Protein 8POR (pdb70)

Foldseek 3Di:
DKKWFWWAKPPDPDTATAMDVWLLLLLFQAKEAALPQCCLVVPADPVSVCCSVPDDDADPPDGKEWDFRPIWTQRPPDRDIHTYTHIHPQDNVPDRSMHTARLQPDVSSVVHCVVVVTDHDDFFDPDCTAGDSRVVRGGPRPVRSVVVRQVVSVVVPRMDDDD

Nearest PDB structures (foldseek):
  8por-assembly1_A  TM=1.006E+00  e=7.550E-35  Wolbachia endosymbiont strain TRS of Brugia malayi
  8pos-assembly1_A  TM=9.422E-01  e=5.934E-27  Wolbachia endosymbiont strain TRS of Brugia malayi
  4as1-assembly1_A  TM=8.865E-01  e=3.486E-16  Escherichia coli K-12
  3zjv-assembly1_A  TM=8.861E-01  e=7.322E-16  Escherichia coli
  8pot-assembly1_A  TM=8.834E-01  e=5.717E-16  Escherichia coli K-12

Sequence (163 aa):
EGVVTIEFKIVVGLNKKLKVFTTPHTLFGASSFCAVAIEHPIVQDLMSKEIQDLISSIKIQGKNNNEKVGIYTGLNVVKHPFLDKELPLYVANFVLMEEYREGAIFGCPAHDQRDFEFAQEYDLPIIPVISSANSIMFNSEFLNGLTVSEARKVIVEKLEEKGIGKKTI

Radius of gyration: 15.69 Å; Cα contacts (8 Å, |Δi|>4): 349; chains: 1; bounding box: 45×36×35 Å

Organism: Wolbachia sp. subsp. Brugia malayi (strain TRS) (NCBI:txid292805)

Secondary structure (DSSP, 8-state):
--EEEEEEBTTSS-EEEEEE--TTGGG--EEEE-TT-THHHHHS-HHHHHHHHHS----SS-S--EEEEEEEEE-SSSS-EEEEEEETTS-TTSTTSEEEE-TTT-HHHHHHHHHHT------B-----BB-S-GGGTT-BHHHHHHHHHHHHHHHTSEEE--

Structure (mmCIF, N/CA/C/O backbone):
data_8POR
#
_entry.id   8POR
#
_cell.length_a   126.630
_cell.length_b   126.630
_cell.length_c   61.590
_cell.angle_alpha   90.00
_cell.angle_beta   90.00
_cell.angle_gamma   120.00
#
_symmetry.space_group_name_H-M   'P 61 2 2'
#
loop_
_entity.id
_entity.type
_entity.pdbx_description
1 polymer 'Leucine--tRNA ligase'
2 non-polymer 'SULFATE ION'
3 non-polymer "[(1~{R},5~{S},6~{R},8~{R},9'~{S})-9'-(aminomethyl)-8-(6-aminopurin-9-yl)-2'-bromanyl-5'-[3-oxidanylidene-3-(1,3-thiazol-2-ylamino)propoxy]spiro[2,4,7-trioxa-3-boranuidabicyclo[3.3.0]octane-3,7'-8-oxa-7-boranuidabicyclo[4.3.0]nona-1(6),2,4-triene]-6-yl]methyl dihydrogen phosphate"
4 non-polymer 1,2-ETHANEDIOL
5 non-polymer 2-{2-[2-(2-{2-[2-(2-ETHOXY-ETHOXY)-ETHOXY]-ETHOXY}-ETHOXY)-ETHOXY]-ETHOXY}-ETHANOL
6 water water
#
loop_
_atom_site.group_PDB
_atom_site.id
_atom_site.type_symbol
_atom_site.label_atom_id
_atom_site.label_alt_id
_atom_site.label_comp_id
_atom_site.label_asym_id
_atom_site.label_entity_id
_atom_site.label_seq_id
_atom_site.pdbx_PDB_ins_code
_atom_site.Cartn_x
_atom_site.Cartn_y
_atom_site.Cartn_z
_atom_site.occupancy
_atom_site.B_iso_or_equiv
_atom_site.auth_seq_id
_atom_site.auth_comp_id
_atom_site.auth_asym_id
_atom_site.auth_atom_id
_atom_site.pdbx_PDB_model_num
ATOM 1 N N . GLU A 1 7 ? 44.992 -37.249 19.279 1.00 59.32 222 GLU A N 1
ATOM 2 C CA . GLU A 1 7 ? 45.171 -36.459 18.007 1.00 54.85 222 GLU A CA 1
ATOM 3 C C . GLU A 1 7 ? 43.918 -36.498 17.116 1.00 47.25 222 GLU A C 1
ATOM 4 O O . GLU A 1 7 ? 43.804 -35.624 16.222 1.00 53.73 222 GLU A O 1
ATOM 10 N N . GLY A 1 8 ? 43.036 -37.483 17.301 1.00 39.05 223 GLY A N 1
ATOM 11 C CA . GLY A 1 8 ? 41.872 -37.699 16.423 1.00 37.82 223 GLY A CA 1
ATOM 12 C C . GLY A 1 8 ? 40.778 -36.686 16.677 1.00 36.06 223 GLY A C 1
ATOM 13 O O . GLY A 1 8 ? 40.668 -36.203 17.805 1.00 34.89 223 GLY A O 1
ATOM 14 N N . VAL A 1 9 ? 39.982 -36.367 15.663 1.00 31.77 224 VAL A N 1
ATOM 15 C CA A VAL A 1 9 ? 38.834 -35.437 15.848 0.50 32.11 224 VAL A CA 1
ATOM 16 C CA B VAL A 1 9 ? 38.871 -35.372 15.756 0.50 33.70 224 VAL A CA 1
ATOM 17 C C . VAL A 1 9 ? 37.673 -35.896 14.961 1.00 32.10 224 VAL A C 1
ATOM 18 O O . VAL A 1 9 ? 37.901 -36.336 13.811 1.00 30.21 224 VAL A O 1
ATOM 25 N N . THR A 1 10 ? 36.473 -35.833 15.532 1.00 34.36 225 THR A N 1
ATOM 26 C CA . THR A 1 10 ? 35.204 -36.054 14.802 1.00 36.03 225 THR A CA 1
ATOM 27 C C . THR A 1 10 ? 34.729 -34.683 14.323 1.00 35.41 225 THR A C 1
ATOM 28 O O . THR A 1 10 ? 34.605 -33.785 15.169 1.00 36.29 225 THR A O 1
ATOM 32 N N . ILE A 1 11 ? 34.510 -34.526 13.017 1.00 35.53 226 ILE A N 1
ATOM 33 C CA . ILE A 1 11 ? 34.074 -33.239 12.405 1.00 34.85 226 ILE A CA 1
ATOM 34 C C . ILE A 1 11 ? 32.668 -33.424 11.838 1.00 36.69 226 ILE A C 1
ATOM 35 O O . ILE A 1 11 ? 32.446 -34.410 11.101 1.00 38.38 226 ILE A O 1
ATOM 40 N N . GLU A 1 12 ? 31.772 -32.488 12.149 1.00 36.20 227 GLU A N 1
ATOM 41 C CA . GLU A 1 12 ? 30.410 -32.424 11.560 1.00 41.89 227 GLU A CA 1
ATOM 42 C C . GLU A 1 12 ? 30.448 -31.535 10.317 1.00 44.15 227 GLU A C 1
ATOM 43 O O . GLU A 1 12 ? 30.671 -30.321 10.456 1.00 44.70 227 GLU A O 1
ATOM 49 N N . PHE A 1 13 ? 30.253 -32.140 9.149 1.00 41.92 228 PHE A N 1
ATOM 50 C CA . PHE A 1 13 ? 30.067 -31.437 7.860 1.00 38.20 228 PHE A CA 1
ATOM 51 C C . PHE A 1 13 ? 28.570 -31.243 7.639 1.00 42.01 228 PHE A C 1
ATOM 52 O O . PHE A 1 13 ? 27.808 -32.231 7.756 1.00 42.24 228 PHE A O 1
ATOM 60 N N . LYS A 1 14 ? 28.164 -30.015 7.325 1.00 40.09 229 LYS A N 1
ATOM 61 C CA . LYS A 1 14 ? 26.760 -29.704 6.965 1.00 41.68 229 LYS A CA 1
ATOM 62 C C . LYS A 1 14 ? 26.504 -30.198 5.537 1.00 40.46 229 LYS A C 1
ATOM 63 O O . LYS A 1 14 ? 27.326 -29.907 4.640 1.00 39.81 229 LYS A O 1
ATOM 69 N N . ILE A 1 15 ? 25.409 -30.927 5.335 1.00 37.79 230 ILE A N 1
ATOM 70 C CA . ILE A 1 15 ? 24.990 -31.397 3.988 1.00 37.94 230 ILE A CA 1
ATOM 71 C C . ILE A 1 15 ? 24.259 -30.238 3.310 1.00 39.30 230 ILE A C 1
ATOM 72 O O . ILE A 1 15 ? 23.320 -29.697 3.915 1.00 38.62 230 ILE A O 1
ATOM 77 N N . VAL A 1 16 ? 24.687 -29.861 2.107 1.00 37.71 231 VAL A N 1
ATOM 78 C CA A VAL A 1 16 ? 24.157 -28.629 1.457 0.50 40.31 231 VAL A CA 1
ATOM 79 C CA B VAL A 1 16 ? 24.175 -28.662 1.376 0.50 36.99 231 VAL A CA 1
ATOM 80 C C . VAL A 1 16 ? 22.691 -28.884 1.088 1.00 40.45 231 VAL A C 1
ATOM 81 O O . VAL A 1 16 ? 22.368 -30.007 0.660 1.00 41.83 231 VAL A O 1
ATOM 88 N N . GLY A 1 17 ? 21.856 -27.864 1.311 1.00 45.38 232 GLY A N 1
ATOM 89 C CA . GLY A 1 17 ? 20.422 -27.861 0.964 1.00 45.40 232 GLY A CA 1
ATOM 90 C C . GLY A 1 17 ? 19.564 -28.603 1.975 1.00 47.12 232 GLY A C 1
ATOM 91 O O . GLY A 1 17 ? 18.340 -28.565 1.827 1.00 52.06 232 GLY A O 1
ATOM 92 N N . LEU A 1 18 ? 20.170 -29.251 2.972 1.00 46.07 233 LEU A N 1
ATOM 93 C CA . LEU A 1 18 ? 19.450 -30.096 3.961 1.00 48.33 233 LEU A CA 1
ATOM 94 C C . LEU A 1 18 ? 19.776 -29.622 5.381 1.00 49.76 233 LEU A C 1
ATOM 95 O O . LEU A 1 18 ? 20.866 -29.058 5.590 1.00 47.86 233 LEU A O 1
ATOM 100 N N . ASN A 1 19 ? 18.852 -29.843 6.316 1.00 52.37 234 ASN A N 1
ATOM 101 C CA . ASN A 1 19 ? 19.078 -29.626 7.769 1.00 53.63 234 ASN A CA 1
ATOM 102 C C . ASN A 1 19 ? 19.649 -30.926 8.350 1.00 49.12 234 ASN A C 1
ATOM 103 O O . ASN A 1 19 ? 19.006 -31.535 9.217 1.00 53.39 234 ASN A O 1
ATOM 108 N N . LYS A 1 20 ? 20.812 -31.345 7.852 1.00 47.06 235 LYS A N 1
ATOM 109 C CA . LYS A 1 20 ? 21.419 -32.670 8.140 1.00 44.76 235 LYS A CA 1
ATOM 110 C C . LYS A 1 20 ? 22.937 -32.522 8.186 1.00 43.17 235 LYS A C 1
ATOM 111 O O . LYS A 1 20 ? 23.483 -31.681 7.443 1.00 43.75 235 LYS A O 1
ATOM 117 N N . LYS A 1 21 ? 23.591 -33.322 9.020 1.00 44.75 236 LYS A N 1
ATOM 118 C CA . LYS A 1 21 ? 25.061 -33.261 9.195 1.00 45.19 236 LYS A CA 1
ATOM 119 C C . LYS A 1 21 ? 25.646 -34.648 8.963 1.00 43.49 236 LYS A C 1
ATOM 120 O O . LYS A 1 21 ? 24.958 -35.645 9.240 1.00 43.06 236 LYS A O 1
ATOM 126 N N . LEU A 1 22 ? 26.863 -34.690 8.431 1.00 36.69 237 LEU A N 1
ATOM 127 C CA . LEU A 1 22 ? 27.666 -35.927 8.341 1.00 34.20 237 LEU A CA 1
ATOM 128 C C . LEU A 1 22 ? 28.853 -35.812 9.298 1.00 30.73 237 LEU A C 1
ATOM 129 O O . LEU A 1 22 ? 29.643 -34.853 9.154 1.00 31.56 237 LEU A O 1
ATOM 134 N N . LYS A 1 23 ? 28.972 -36.763 10.223 1.00 32.22 238 LYS A N 1
ATOM 135 C CA . LYS A 1 23 ? 30.168 -36.906 11.089 1.00 33.67 238 LYS A CA 1
ATOM 136 C C . LYS A 1 23 ? 31.238 -37.681 10.322 1.00 30.23 238 LYS A C 1
ATOM 137 O O . LYS A 1 23 ? 30.947 -38.802 9.859 1.00 32.00 238 LYS A O 1
ATOM 143 N N . VAL A 1 24 ? 32.435 -37.114 10.219 1.00 29.66 239 VAL A N 1
ATOM 144 C CA . VAL A 1 24 ? 33.632 -37.856 9.738 1.00 30.50 239 VAL A CA 1
ATOM 145 C C . VAL A 1 24 ? 34.675 -37.822 10.849 1.00 27.89 239 VAL A C 1
ATOM 146 O O . VAL A 1 24 ? 34.592 -36.952 11.735 1.00 32.57 239 VAL A O 1
ATOM 150 N N . PHE A 1 25 ? 35.623 -38.745 10.786 1.00 27.18 240 PHE A N 1
ATOM 151 C CA . PHE A 1 25 ? 36.779 -38.801 11.708 1.00 28.10 240 PHE A CA 1
ATOM 152 C C . PHE A 1 25 ? 38.084 -38.675 10.913 1.00 25.01 240 PHE A C 1
ATOM 153 O O . PHE A 1 25 ? 38.228 -39.341 9.860 1.00 26.68 240 PHE A O 1
ATOM 161 N N . THR A 1 26 ? 39.017 -37.868 11.425 1.00 25.54 241 THR A N 1
ATOM 162 C CA . THR A 1 26 ? 40.393 -37.727 10.882 1.00 26.69 241 THR A CA 1
ATOM 163 C C . THR A 1 26 ? 41.415 -37.732 12.027 1.00 25.89 241 THR A C 1
ATOM 164 O O . THR A 1 26 ? 41.117 -37.125 13.093 1.00 27.52 241 THR A O 1
ATOM 168 N N . THR A 1 27 ? 42.574 -38.370 11.816 1.00 26.29 242 THR A N 1
ATOM 169 C CA . THR A 1 27 ? 43.797 -38.173 12.652 1.00 28.81 242 THR A CA 1
ATOM 170 C C . THR A 1 27 ? 44.628 -36.985 12.175 1.00 26.04 242 THR A C 1
ATOM 171 O O . THR A 1 27 ? 45.668 -36.719 12.766 1.00 27.77 242 THR A O 1
ATOM 182 N N . PRO A 1 29 ? 43.568 -33.466 11.268 1.00 29.05 244 PRO A N 1
ATOM 183 C CA . PRO A 1 29 ? 42.633 -32.362 11.066 1.00 28.76 244 PRO A CA 1
ATOM 184 C C . PRO A 1 29 ? 43.298 -31.097 10.499 1.00 28.83 244 PRO A C 1
ATOM 185 O O . PRO A 1 29 ? 42.605 -30.294 9.919 1.00 29.37 244 PRO A O 1
ATOM 189 N N . HIS A 1 30 ? 44.609 -30.939 10.692 1.00 29.25 245 HIS A N 1
ATOM 190 C CA . HIS A 1 30 ? 45.400 -29.780 10.195 1.00 30.48 245 HIS A CA 1
ATOM 191 C C . HIS A 1 30 ? 45.423 -29.733 8.657 1.00 28.13 245 HIS A C 1
ATOM 192 O O . HIS A 1 30 ? 45.766 -28.666 8.135 1.00 29.92 245 HIS A O 1
ATOM 199 N N . THR A 1 31 ? 45.079 -30.822 7.963 1.00 28.48 246 THR A N 1
ATOM 200 C CA . THR A 1 31 ? 45.087 -30.901 6.470 1.00 28.09 246 THR A CA 1
ATOM 201 C C . THR A 1 31 ? 43.706 -30.596 5.871 1.00 27.16 246 THR A C 1
ATOM 202 O O . THR A 1 31 ? 43.524 -30.843 4.653 1.00 26.66 246 THR A O 1
ATOM 206 N N . LEU A 1 32 ? 42.777 -30.045 6.656 1.00 25.35 247 LEU A N 1
ATOM 207 C CA . LEU A 1 32 ? 41.359 -29.842 6.244 1.00 26.76 247 LEU A CA 1
ATOM 208 C C . LEU A 1 32 ? 41.246 -28.924 5.009 1.00 27.81 247 LEU A C 1
ATOM 209 O O . LEU A 1 32 ? 40.313 -29.113 4.206 1.00 29.10 247 LEU A O 1
ATOM 214 N N . PHE A 1 33 ? 42.143 -27.956 4.842 1.00 26.05 248 PHE A N 1
ATOM 215 C CA . PHE A 1 33 ? 42.078 -26.998 3.707 1.00 27.78 248 PHE A CA 1
ATOM 216 C C . PHE A 1 33 ? 42.453 -27.713 2.404 1.00 26.34 248 PHE A C 1
ATOM 217 O O . PHE A 1 33 ? 42.171 -27.156 1.329 1.00 30.19 248 PHE A O 1
ATOM 225 N N . GLY A 1 34 ? 43.029 -28.913 2.501 1.00 26.30 249 GLY A N 1
ATOM 226 C CA . GLY A 1 34 ? 43.301 -29.802 1.350 1.00 28.36 249 GLY A CA 1
ATOM 227 C C . GLY A 1 34 ? 42.150 -30.748 1.046 1.00 26.73 249 GLY A C 1
ATOM 228 O O . GLY A 1 34 ? 42.327 -31.637 0.178 1.00 26.31 249 GLY A O 1
ATOM 229 N N . ALA A 1 35 ? 41.015 -30.608 1.741 1.00 27.34 250 ALA A N 1
ATOM 230 C CA . ALA A 1 35 ? 39.816 -31.452 1.547 1.00 27.31 250 ALA A CA 1
ATOM 231 C C . ALA A 1 35 ? 39.294 -31.259 0.123 1.00 27.84 250 ALA A C 1
ATOM 232 O O . ALA A 1 35 ? 39.117 -30.100 -0.302 1.00 31.79 250 ALA A O 1
ATOM 234 N N . SER A 1 36 ? 39.052 -32.361 -0.577 1.00 26.63 251 SER A N 1
ATOM 235 C CA A SER A 1 36 ? 38.618 -32.422 -2.000 0.50 28.96 251 SER A CA 1
ATOM 236 C CA B SER A 1 36 ? 38.522 -32.287 -1.965 0.50 27.94 251 SER A CA 1
ATOM 237 C C . SER A 1 36 ? 37.262 -33.137 -2.095 1.00 27.63 251 SER A C 1
ATOM 238 O O . SER A 1 36 ? 36.511 -32.880 -3.045 1.00 29.49 251 SER A O 1
ATOM 243 N N . PHE A 1 37 ? 36.992 -34.023 -1.132 1.00 26.06 252 PHE A N 1
ATOM 244 C CA . PHE A 1 37 ? 35.740 -34.812 -1.081 1.00 26.26 252 PHE A CA 1
ATOM 245 C C . PHE A 1 37 ? 35.526 -35.337 0.338 1.00 25.87 252 PHE A C 1
ATOM 246 O O . PHE A 1 37 ? 36.415 -35.208 1.197 1.00 28.17 252 PHE A O 1
ATOM 254 N N . CYS A 1 38 ? 34.351 -35.903 0.570 1.00 26.21 253 CYS A N 1
ATOM 255 C CA . CYS A 1 38 ? 34.064 -36.769 1.739 1.00 27.15 253 CYS A CA 1
ATOM 256 C C . CYS A 1 38 ? 33.567 -38.106 1.201 1.00 26.28 253 CYS A C 1
ATOM 257 O O . CYS A 1 38 ? 33.030 -38.135 0.060 1.00 27.26 253 CYS A O 1
ATOM 260 N N . ALA A 1 39 ? 33.766 -39.181 1.958 1.00 25.39 254 ALA A N 1
ATOM 261 C CA . ALA A 1 39 ? 33.343 -40.522 1.506 1.00 27.42 254 ALA A CA 1
ATOM 262 C C . ALA A 1 39 ? 32.807 -41.316 2.693 1.00 27.01 254 ALA A C 1
ATOM 263 O O . ALA A 1 39 ? 33.377 -41.218 3.790 1.00 27.46 254 ALA A O 1
ATOM 265 N N . VAL A 1 40 ? 31.746 -42.077 2.450 1.00 24.34 255 VAL A N 1
ATOM 266 C CA . VAL A 1 40 ? 31.142 -42.994 3.452 1.00 25.53 255 VAL A CA 1
ATOM 267 C C . VAL A 1 40 ? 31.222 -44.425 2.931 1.00 26.47 255 VAL A C 1
ATOM 268 O O . VAL A 1 40 ? 31.403 -44.642 1.687 1.00 24.51 255 VAL A O 1
ATOM 272 N N . ALA A 1 41 ? 31.125 -45.380 3.848 1.00 27.23 256 ALA A N 1
ATOM 273 C CA . ALA A 1 41 ? 31.055 -46.812 3.509 1.00 26.34 256 ALA A CA 1
ATOM 274 C C . ALA A 1 41 ? 29.754 -47.090 2.746 1.00 25.89 256 ALA A C 1
ATOM 275 O O . ALA A 1 41 ? 28.756 -46.357 2.927 1.00 25.17 256 ALA A O 1
ATOM 277 N N . ILE A 1 42 ? 29.768 -48.160 1.962 1.00 27.41 257 ILE A N 1
ATOM 278 C CA . ILE A 1 42 ? 28.588 -48.683 1.210 1.00 29.80 257 ILE A CA 1
ATOM 279 C C . ILE A 1 42 ? 27.362 -48.831 2.128 1.00 28.49 257 ILE A C 1
ATOM 280 O O . ILE A 1 42 ? 26.250 -48.543 1.658 1.00 28.65 257 ILE A O 1
ATOM 285 N N . GLU A 1 43 ? 27.544 -49.267 3.382 1.00 30.23 258 GLU A N 1
ATOM 286 C CA . GLU A 1 43 ? 26.427 -49.627 4.298 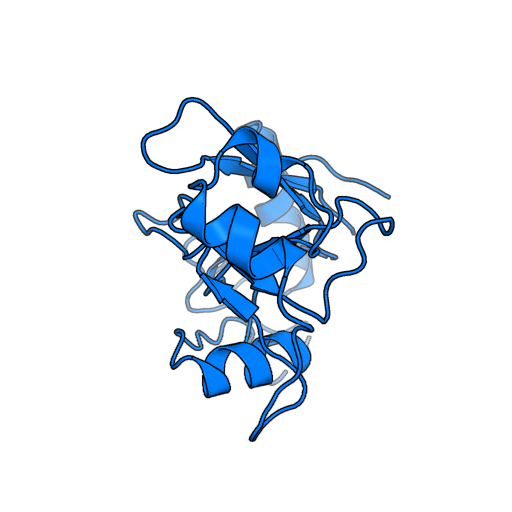1.00 30.86 258 GLU A CA 1
ATOM 287 C C . GLU A 1 43 ? 26.050 -48.443 5.201 1.00 30.39 258 GLU A C 1
ATOM 288 O O . GLU A 1 43 ? 25.241 -48.659 6.147 1.00 34.22 258 GLU A O 1
ATOM 294 N N . HIS A 1 44 ? 26.593 -47.246 4.960 1.00 30.05 259 HIS A N 1
ATOM 295 C CA . HIS A 1 44 ? 26.323 -46.050 5.810 1.00 30.08 259 HIS A CA 1
ATOM 296 C C . HIS A 1 44 ? 24.834 -45.710 5.752 1.00 33.51 259 HIS A C 1
ATOM 297 O O . HIS A 1 44 ? 24.249 -45.656 4.664 1.00 34.20 259 HIS A O 1
ATOM 304 N N . PRO A 1 45 ? 24.171 -45.463 6.910 1.00 33.61 260 PRO A N 1
ATOM 305 C CA . PRO A 1 45 ? 22.732 -45.189 6.921 1.00 37.32 260 PRO A CA 1
ATOM 306 C C . PRO A 1 45 ? 22.313 -43.941 6.121 1.00 35.88 260 PRO A C 1
ATOM 307 O O . PRO A 1 45 ? 21.166 -43.864 5.741 1.00 35.45 260 PRO A O 1
ATOM 311 N N . ILE A 1 46 ? 23.234 -43.007 5.861 1.00 33.36 261 ILE A N 1
ATOM 312 C CA . ILE A 1 46 ? 22.942 -41.776 5.068 1.00 32.45 261 ILE A CA 1
ATOM 313 C C . ILE A 1 46 ? 22.470 -42.188 3.665 1.00 29.72 261 ILE A C 1
ATOM 314 O O . ILE A 1 46 ? 21.690 -41.443 3.065 1.00 30.74 261 ILE A O 1
ATOM 319 N N . VAL A 1 47 ? 22.899 -43.346 3.169 1.00 28.65 262 VAL A N 1
ATOM 320 C CA . VAL A 1 47 ? 22.444 -43.889 1.852 1.00 31.58 262 VAL A CA 1
ATOM 321 C C . VAL A 1 47 ? 20.913 -44.000 1.866 1.00 31.96 262 VAL A C 1
ATOM 322 O O . VAL A 1 47 ? 20.256 -43.363 1.018 1.00 31.76 262 VAL A O 1
ATOM 326 N N . GLN A 1 48 ? 20.357 -44.743 2.822 1.00 35.34 263 GLN A N 1
ATOM 327 C CA . GLN A 1 48 ? 18.891 -44.967 2.923 1.00 35.90 263 GLN A CA 1
ATOM 328 C C . GLN A 1 48 ? 18.209 -43.667 3.351 1.00 32.85 263 GLN A C 1
ATOM 329 O O . GLN A 1 48 ? 17.109 -43.407 2.880 1.00 33.78 263 GLN A O 1
ATOM 335 N N . ASP A 1 49 ? 18.838 -42.876 4.214 1.00 34.29 264 ASP A N 1
ATOM 336 C CA . ASP A 1 49 ? 18.177 -41.686 4.809 1.00 38.20 264 ASP A CA 1
ATOM 337 C C . ASP A 1 49 ? 18.024 -40.584 3.743 1.00 36.97 264 ASP A C 1
ATOM 338 O O . ASP A 1 49 ? 16.943 -39.978 3.699 1.00 33.61 264 ASP A O 1
ATOM 347 N N . LEU A 1 50 ? 19.031 -40.325 2.900 1.00 34.64 265 LEU A N 1
ATOM 348 C CA . LEU A 1 50 ? 19.090 -39.046 2.138 1.00 33.39 265 LEU A CA 1
ATOM 349 C C . LEU A 1 50 ? 19.259 -39.237 0.628 1.00 32.55 265 LEU A C 1
ATOM 350 O O . LEU A 1 50 ? 19.050 -38.241 -0.088 1.00 35.51 265 LEU A O 1
ATOM 355 N N . MET A 1 51 ? 19.665 -40.406 0.140 1.00 31.43 266 MET A N 1
ATOM 356 C CA . MET A 1 51 ? 20.019 -40.545 -1.301 1.00 31.79 266 MET A CA 1
ATOM 357 C C . MET A 1 51 ? 18.803 -41.012 -2.107 1.00 31.13 266 MET A C 1
ATOM 358 O O . MET A 1 51 ? 17.874 -41.598 -1.532 1.00 29.80 266 MET A O 1
ATOM 363 N N . SER A 1 52 ? 18.807 -40.707 -3.402 1.00 30.61 267 SER A N 1
ATOM 364 C CA . SER A 1 52 ? 17.721 -41.046 -4.355 1.00 32.13 267 SER A CA 1
ATOM 365 C C . SER A 1 52 ? 17.524 -42.566 -4.413 1.00 31.17 267 SER A C 1
ATOM 366 O O . SER A 1 52 ? 18.483 -43.317 -4.129 1.00 29.72 267 SER A O 1
ATOM 369 N N . LYS A 1 53 ? 16.328 -43.000 -4.808 1.00 30.92 268 LYS A N 1
ATOM 370 C CA . LYS A 1 53 ? 16.031 -44.425 -5.081 1.00 32.06 268 LYS A CA 1
ATOM 371 C C . LYS A 1 53 ? 17.074 -44.955 -6.072 1.00 31.72 268 LYS A C 1
ATOM 372 O O . LYS A 1 53 ? 17.564 -46.077 -5.860 1.00 30.21 268 LYS A O 1
ATOM 378 N N . GLU A 1 54 ? 17.418 -44.182 -7.106 1.00 32.23 269 GLU A N 1
ATOM 379 C CA . GLU A 1 54 ? 18.314 -44.676 -8.186 1.00 31.89 269 GLU A CA 1
ATOM 380 C C . GLU A 1 54 ? 19.714 -44.914 -7.610 1.00 29.54 269 GLU A C 1
ATOM 381 O O . GLU A 1 54 ? 20.349 -45.901 -7.981 1.00 31.74 269 GLU A O 1
ATOM 387 N N . ILE A 1 55 ? 20.192 -44.039 -6.736 1.00 28.62 270 ILE A N 1
ATOM 388 C CA . ILE A 1 55 ? 21.546 -44.212 -6.140 1.00 30.14 270 ILE A CA 1
ATOM 389 C C . ILE A 1 55 ? 21.498 -45.347 -5.103 1.00 29.45 270 ILE A C 1
ATOM 390 O O . ILE A 1 55 ? 22.429 -46.181 -5.091 1.00 28.40 270 ILE A O 1
ATOM 395 N N . GLN A 1 56 ? 20.434 -45.439 -4.308 1.00 28.39 271 GLN A N 1
ATOM 396 C CA . GLN A 1 56 ? 20.248 -46.584 -3.376 1.00 28.45 271 GLN A CA 1
ATOM 397 C C . GLN A 1 56 ? 20.254 -47.902 -4.156 1.00 28.95 271 GLN A C 1
ATOM 398 O O . GLN A 1 56 ? 20.980 -48.816 -3.736 1.00 30.14 271 GLN A O 1
ATOM 404 N N . ASP A 1 57 ? 19.466 -47.974 -5.239 1.00 28.90 272 ASP A N 1
ATOM 405 C CA . ASP A 1 57 ? 19.339 -49.136 -6.162 1.00 33.47 272 ASP A CA 1
ATOM 406 C C . ASP A 1 57 ? 20.717 -49.570 -6.677 1.00 32.83 272 ASP A C 1
ATOM 407 O O . ASP A 1 57 ? 20.972 -50.791 -6.779 1.00 32.62 272 A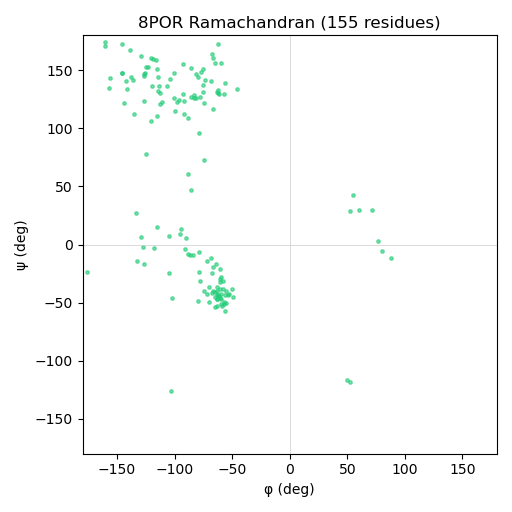SP A O 1
ATOM 412 N N . LEU A 1 58 ? 21.548 -48.599 -7.053 1.00 32.42 273 LEU A N 1
ATOM 413 C CA . LEU A 1 58 ? 22.914 -48.833 -7.591 1.00 33.95 273 LEU A CA 1
ATOM 414 C C . LEU A 1 58 ? 23.752 -49.494 -6.493 1.00 33.00 273 LEU A C 1
ATOM 415 O O . LEU A 1 58 ? 24.336 -50.569 -6.714 1.00 33.34 273 LEU A O 1
ATOM 420 N N . ILE A 1 59 ? 23.772 -48.876 -5.325 1.00 30.39 274 ILE A N 1
ATOM 421 C CA . ILE A 1 59 ? 24.579 -49.363 -4.173 1.00 34.48 274 ILE A CA 1
ATOM 422 C C . ILE A 1 59 ? 24.117 -50.780 -3.785 1.00 33.70 274 ILE A C 1
ATOM 423 O O . ILE A 1 59 ? 24.991 -51.605 -3.478 1.00 39.38 274 ILE A O 1
ATOM 428 N N . SER A 1 60 ? 22.817 -51.084 -3.826 1.00 32.87 275 SER A N 1
ATOM 429 C CA . SER A 1 60 ? 22.286 -52.423 -3.437 1.00 36.97 275 SER A CA 1
ATOM 430 C C . SER A 1 60 ? 22.477 -53.473 -4.553 1.00 33.79 275 SER A C 1
ATOM 431 O O . SER A 1 60 ? 22.507 -54.674 -4.221 1.00 37.78 275 SER A O 1
ATOM 434 N N . SER A 1 61 ? 22.599 -53.085 -5.822 1.00 29.95 276 SER A N 1
ATOM 435 C CA . SER A 1 61 ? 22.546 -54.057 -6.958 1.00 31.19 276 SER A CA 1
ATOM 436 C C . SER A 1 61 ? 23.930 -54.334 -7.554 1.00 32.14 276 SER A C 1
ATOM 437 O O . SER A 1 61 ? 24.100 -55.415 -8.162 1.00 35.32 276 SER A O 1
ATOM 440 N N . ILE A 1 62 ? 24.880 -53.410 -7.408 1.00 32.67 277 ILE A N 1
ATOM 441 C CA . ILE A 1 62 ? 26.183 -53.465 -8.131 1.00 38.89 277 ILE A CA 1
ATOM 442 C C . ILE A 1 62 ? 27.321 -53.703 -7.136 1.00 39.29 277 ILE A C 1
ATOM 443 O O . ILE A 1 62 ? 27.375 -53.007 -6.105 1.00 41.43 277 ILE A O 1
ATOM 448 N N . LYS A 1 63 ? 28.179 -54.680 -7.434 1.00 47.84 278 LYS A N 1
ATOM 449 C CA . LYS A 1 63 ? 29.493 -54.860 -6.766 1.00 56.10 278 LYS A CA 1
ATOM 450 C C . LYS A 1 63 ? 30.382 -53.680 -7.144 1.00 63.43 278 LYS A C 1
ATOM 451 O O . LYS A 1 63 ? 30.684 -53.538 -8.339 1.00 72.53 278 LYS A O 1
ATOM 457 N N . ILE A 1 64 ? 30.785 -52.867 -6.173 1.00 51.25 279 ILE A N 1
ATOM 458 C CA . ILE A 1 64 ? 31.638 -51.683 -6.460 1.00 55.33 279 ILE A CA 1
ATOM 459 C C . ILE A 1 64 ? 33.066 -52.183 -6.649 1.00 54.29 279 ILE A C 1
ATOM 460 O O . ILE A 1 64 ? 33.745 -52.390 -5.646 1.00 62.77 279 ILE A O 1
ATOM 465 N N . GLN A 1 65 ? 33.478 -52.405 -7.899 1.00 45.88 280 GLN A N 1
ATOM 466 C CA . GLN A 1 65 ? 34.879 -52.779 -8.215 1.00 42.82 280 GLN A CA 1
ATOM 467 C C . GLN A 1 65 ? 35.343 -52.019 -9.452 1.00 35.91 280 GLN A C 1
ATOM 468 O O . GLN A 1 65 ? 34.528 -51.780 -10.357 1.00 34.44 280 GLN A O 1
ATOM 474 N N . GLY A 1 66 ? 36.620 -51.650 -9.451 1.00 30.50 281 GLY A N 1
ATOM 475 C CA . GLY A 1 66 ? 37.211 -50.770 -10.463 1.00 34.61 281 GLY A CA 1
ATOM 476 C C . GLY A 1 66 ? 37.568 -51.542 -11.714 1.00 34.63 281 GLY A C 1
ATOM 477 O O . GLY A 1 66 ? 37.928 -52.724 -11.589 1.00 35.74 281 GLY A O 1
ATOM 478 N N . LYS A 1 67 ? 37.447 -50.892 -12.872 1.00 41.87 282 LYS A N 1
ATOM 479 C CA . LYS A 1 67 ? 37.973 -51.375 -14.177 1.00 47.00 282 LYS A CA 1
ATOM 480 C C . LYS A 1 67 ? 39.475 -51.092 -14.259 1.00 45.34 282 LYS A C 1
ATOM 481 O O . LYS A 1 67 ? 40.228 -52.000 -14.639 1.00 55.62 282 LYS A O 1
ATOM 487 N N . ASN A 1 68 ? 39.866 -49.856 -13.936 1.00 45.51 283 ASN A N 1
ATOM 488 C CA . ASN A 1 68 ? 41.216 -49.281 -14.190 1.00 51.25 283 ASN A CA 1
ATOM 489 C C . ASN A 1 68 ? 42.038 -49.280 -12.897 1.00 48.45 283 ASN A C 1
ATOM 490 O O . ASN A 1 68 ? 43.212 -49.697 -12.943 1.00 59.27 283 ASN A O 1
ATOM 495 N N . ASN A 1 69 ? 41.432 -48.834 -11.796 1.00 42.20 284 ASN A N 1
ATOM 496 C CA A ASN A 1 69 ? 41.979 -48.544 -10.432 0.70 37.68 284 ASN A CA 1
ATOM 497 C CA B ASN A 1 69 ? 42.150 -49.008 -10.514 0.30 36.11 284 ASN A CA 1
ATOM 498 C C . ASN A 1 69 ? 41.136 -49.341 -9.426 1.00 33.34 284 ASN A C 1
ATOM 499 O O . ASN A 1 69 ? 39.927 -49.403 -9.687 1.00 35.30 284 ASN A O 1
ATOM 508 N N . GLU A 1 70 ? 41.691 -49.781 -8.307 1.00 29.22 285 GLU A N 1
ATOM 509 C CA . GLU A 1 70 ? 40.934 -50.564 -7.302 1.00 30.40 285 GLU A CA 1
ATOM 510 C C . GLU A 1 70 ? 40.042 -49.640 -6.469 1.00 30.31 285 GLU A C 1
ATOM 511 O O . GLU A 1 70 ? 38.974 -50.118 -6.041 1.00 30.48 285 GLU A O 1
ATOM 517 N N . LYS A 1 71 ? 40.455 -48.384 -6.242 1.00 28.46 286 LYS A N 1
ATOM 518 C CA . LYS A 1 71 ? 39.714 -47.434 -5.367 1.00 26.38 286 LYS A CA 1
ATOM 519 C C . LYS A 1 71 ? 38.679 -46.685 -6.194 1.00 27.26 286 LYS A C 1
ATOM 520 O O . LYS A 1 71 ? 39.059 -45.830 -7.018 1.00 31.85 286 LYS A O 1
ATOM 526 N N . VAL A 1 72 ? 37.409 -47.000 -5.975 1.00 25.93 287 VAL A N 1
ATOM 527 C CA . VAL A 1 72 ? 36.312 -46.421 -6.788 1.00 27.67 287 VAL A CA 1
ATOM 528 C C . VAL A 1 72 ? 35.141 -46.065 -5.878 1.00 26.21 287 VAL A C 1
ATOM 529 O O . VAL A 1 72 ? 35.141 -46.420 -4.683 1.00 26.84 287 VAL A O 1
ATOM 533 N N . GLY A 1 73 ? 34.208 -45.309 -6.429 1.00 25.50 288 GLY A N 1
ATOM 534 C CA . GLY A 1 73 ? 33.089 -44.771 -5.655 1.00 27.97 288 GLY A CA 1
ATOM 535 C C . GLY A 1 73 ? 31.942 -44.360 -6.541 1.00 26.79 288 GLY A C 1
ATOM 536 O O . GLY A 1 73 ? 32.065 -44.422 -7.779 1.00 29.76 288 GLY A O 1
ATOM 537 N N . ILE A 1 74 ? 30.859 -43.969 -5.883 1.00 27.39 289 ILE A N 1
ATOM 538 C CA . ILE A 1 74 ? 29.577 -43.552 -6.497 1.00 28.76 289 ILE A CA 1
ATOM 539 C C . ILE A 1 74 ? 29.251 -42.184 -5.919 1.00 28.94 289 ILE A C 1
ATOM 540 O O . ILE A 1 74 ? 29.187 -42.066 -4.681 1.00 29.67 289 ILE A O 1
ATOM 545 N N . TYR A 1 75 ? 29.067 -41.184 -6.768 1.00 29.33 290 TYR A N 1
ATOM 546 C CA . TYR A 1 75 ? 28.602 -39.853 -6.321 1.00 27.97 290 TYR A CA 1
ATOM 547 C C . TYR A 1 75 ? 27.192 -40.019 -5.738 1.00 30.44 290 TYR A C 1
ATOM 548 O O . TYR A 1 75 ? 26.348 -40.651 -6.380 1.00 32.12 290 TYR A O 1
ATOM 557 N N . THR A 1 76 ? 26.950 -39.469 -4.546 1.00 29.80 291 THR A N 1
ATOM 558 C CA . THR A 1 76 ? 25.708 -39.688 -3.757 1.00 30.25 291 THR A CA 1
ATOM 559 C C . THR A 1 76 ? 24.584 -38.744 -4.190 1.00 31.62 291 THR A C 1
ATOM 560 O O . THR A 1 76 ? 23.443 -38.922 -3.701 1.00 32.71 291 THR A O 1
ATOM 564 N N . GLY A 1 77 ? 24.890 -37.763 -5.042 1.00 32.15 292 GLY A N 1
ATOM 565 C CA . GLY A 1 77 ? 23.987 -36.636 -5.330 1.00 32.86 292 GLY A CA 1
ATOM 566 C C . GLY A 1 77 ? 23.986 -35.614 -4.206 1.00 33.08 292 GLY A C 1
ATOM 567 O O . GLY A 1 77 ? 23.217 -34.664 -4.292 1.00 34.34 292 GLY A O 1
ATOM 568 N N . LEU A 1 78 ? 24.806 -35.802 -3.169 1.00 33.11 293 LEU A N 1
ATOM 569 C CA . LEU A 1 78 ? 24.888 -34.858 -2.028 1.00 32.54 293 LEU A CA 1
ATOM 570 C C . LEU A 1 78 ? 26.266 -34.201 -2.006 1.00 31.92 293 LEU A C 1
ATOM 571 O O . LEU A 1 78 ? 27.277 -34.875 -2.340 1.00 28.06 293 LEU A O 1
ATOM 576 N N . ASN A 1 79 ? 26.282 -32.930 -1.611 1.00 30.55 294 ASN A N 1
ATOM 577 C CA . ASN A 1 79 ? 27.522 -32.181 -1.328 1.00 33.36 294 ASN A CA 1
ATOM 578 C C . ASN A 1 79 ? 27.531 -31.806 0.147 1.00 33.11 294 ASN A C 1
ATOM 579 O O . ASN A 1 79 ? 26.451 -31.770 0.803 1.00 32.63 294 ASN A O 1
ATOM 584 N N . VAL A 1 80 ? 28.731 -31.531 0.631 1.00 34.45 295 VAL A N 1
ATOM 585 C CA A VAL A 1 80 ? 29.001 -31.073 2.016 0.50 36.95 295 VAL A CA 1
ATOM 586 C CA B VAL A 1 80 ? 28.933 -31.028 2.020 0.50 34.59 295 VAL A CA 1
ATOM 587 C C . VAL A 1 80 ? 29.638 -29.679 1.932 1.00 36.49 295 VAL A C 1
ATOM 588 O O . VAL A 1 80 ? 30.389 -29.453 0.965 1.00 36.74 295 VAL A O 1
ATOM 595 N N . LYS A 1 81 ? 29.341 -28.815 2.900 1.00 37.76 296 LYS A N 1
ATOM 596 C CA . LYS A 1 81 ? 29.924 -27.459 2.997 1.00 38.62 296 LYS A CA 1
ATOM 597 C C . LYS A 1 81 ? 31.286 -27.606 3.677 1.00 36.53 296 LYS A C 1
ATOM 598 O O . LYS A 1 81 ? 31.347 -28.277 4.722 1.00 35.84 296 LYS A O 1
ATOM 604 N N . HIS A 1 82 ? 32.347 -27.050 3.092 1.00 34.40 297 HIS A N 1
ATOM 605 C CA . HIS A 1 82 ? 33.654 -26.946 3.784 1.00 34.63 297 HIS A CA 1
ATOM 606 C C . HIS A 1 82 ? 33.440 -26.088 5.024 1.00 36.74 297 HIS A C 1
ATOM 607 O O . HIS A 1 82 ? 32.843 -25.021 4.933 1.00 36.89 297 HIS A O 1
ATOM 614 N N . PRO A 1 83 ? 33.878 -26.523 6.223 1.00 38.53 298 PRO A N 1
ATOM 615 C CA . PRO A 1 83 ? 33.610 -25.753 7.438 1.00 39.55 298 PRO A CA 1
ATOM 616 C C . PRO A 1 83 ? 34.310 -24.385 7.529 1.00 37.63 298 PRO A C 1
ATOM 617 O O . PRO A 1 83 ? 33.856 -23.572 8.307 1.00 40.98 298 PRO A O 1
ATOM 621 N N . PHE A 1 84 ? 35.374 -24.148 6.753 1.00 37.22 299 PHE A N 1
ATOM 622 C CA . PHE A 1 84 ? 36.186 -22.902 6.835 1.00 39.82 299 PHE A CA 1
ATOM 623 C C . PHE A 1 84 ? 36.354 -22.213 5.474 1.00 41.58 299 PHE A C 1
ATOM 624 O O . PHE A 1 84 ? 36.993 -21.149 5.442 1.00 46.90 299 PHE A O 1
ATOM 632 N N . LEU A 1 85 ? 35.820 -22.778 4.390 1.00 41.13 300 LEU A N 1
ATOM 633 C CA . LEU A 1 85 ? 35.885 -22.151 3.041 1.00 40.35 300 LEU A CA 1
ATOM 634 C C . LEU A 1 85 ? 34.473 -22.056 2.471 1.00 42.09 300 LEU A C 1
ATOM 635 O O . LEU A 1 85 ? 33.666 -22.968 2.734 1.00 41.88 300 LEU A O 1
ATOM 640 N N . ASP A 1 86 ? 34.198 -20.994 1.717 1.00 42.47 301 ASP A N 1
ATOM 641 C CA . ASP A 1 86 ? 32.926 -20.841 0.968 1.00 47.71 301 ASP A CA 1
ATOM 642 C C . ASP A 1 86 ? 32.989 -21.788 -0.233 1.00 44.48 301 ASP A C 1
ATOM 643 O O . ASP A 1 86 ? 33.170 -21.317 -1.357 1.00 46.10 301 ASP A O 1
ATOM 648 N N . LYS A 1 87 ? 32.861 -23.086 0.015 1.00 41.05 302 LYS A N 1
ATOM 649 C CA . LYS A 1 87 ? 33.145 -24.141 -0.987 1.00 41.93 302 LYS A CA 1
ATOM 650 C C . LYS A 1 87 ? 32.359 -25.401 -0.624 1.00 40.24 302 LYS A C 1
ATOM 651 O O . LYS A 1 87 ? 32.223 -25.681 0.579 1.00 38.57 302 LYS A O 1
ATOM 657 N N . GLU A 1 88 ? 31.867 -26.124 -1.635 1.00 37.69 303 GLU A N 1
ATOM 658 C CA . GLU A 1 88 ? 31.152 -27.416 -1.470 1.00 37.59 303 GLU A CA 1
ATOM 659 C C . GLU A 1 88 ? 32.095 -28.553 -1.871 1.00 33.79 303 GLU A C 1
ATOM 660 O O . GLU A 1 88 ? 32.872 -28.373 -2.816 1.00 39.93 303 GLU A O 1
ATOM 666 N N . LEU A 1 89 ? 32.028 -29.672 -1.154 1.00 33.20 304 LEU A N 1
ATOM 667 C CA . LEU A 1 89 ? 32.784 -30.913 -1.452 1.00 32.41 304 LEU A CA 1
ATOM 668 C C . LEU A 1 89 ? 31.787 -31.988 -1.854 1.00 31.79 304 LEU A C 1
ATOM 669 O O . LEU A 1 89 ? 30.758 -32.160 -1.198 1.00 32.43 304 LEU A O 1
ATOM 674 N N . PRO A 1 90 ? 32.075 -32.770 -2.915 1.00 28.54 305 PRO A N 1
ATOM 675 C CA . PRO A 1 90 ? 31.214 -33.889 -3.274 1.00 27.87 305 PRO A CA 1
ATOM 676 C C . PRO A 1 90 ? 31.295 -34.998 -2.218 1.00 26.90 305 PRO A C 1
ATOM 677 O O . PRO A 1 90 ? 32.380 -35.253 -1.686 1.00 27.11 305 PRO A O 1
ATOM 681 N N . LEU A 1 91 ? 30.155 -35.616 -1.925 1.00 27.58 306 LEU A N 1
ATOM 682 C CA . LEU A 1 91 ? 30.086 -36.799 -1.027 1.00 28.71 306 LEU A CA 1
ATOM 683 C C . LEU A 1 91 ? 29.985 -38.055 -1.891 1.00 26.13 306 LEU A C 1
ATOM 684 O O . LEU A 1 91 ? 29.082 -38.120 -2.736 1.00 28.02 306 LEU A O 1
ATOM 689 N N . TYR A 1 92 ? 30.883 -39.008 -1.668 1.00 24.91 307 TYR A N 1
ATOM 690 C CA . TYR A 1 92 ? 30.917 -40.306 -2.382 1.00 26.44 307 TYR A CA 1
ATOM 691 C C . TYR A 1 92 ? 30.638 -41.439 -1.400 1.00 26.30 307 TYR A C 1
ATOM 692 O O . TYR A 1 92 ? 30.957 -41.317 -0.210 1.00 27.74 307 TYR A O 1
ATOM 701 N N . VAL A 1 93 ? 30.057 -42.514 -1.919 1.00 24.82 308 VAL A N 1
ATOM 702 C CA . VAL A 1 93 ? 30.220 -43.875 -1.350 1.00 27.04 308 VAL A CA 1
ATOM 703 C C . VAL A 1 93 ? 31.497 -44.437 -1.974 1.00 27.87 308 VAL A C 1
ATOM 704 O O . VAL A 1 93 ? 31.610 -44.368 -3.206 1.00 30.48 308 VAL A O 1
ATOM 708 N N . ALA A 1 94 ? 32.448 -44.912 -1.167 1.00 26.44 309 ALA A N 1
ATOM 709 C CA . ALA A 1 94 ? 33.749 -45.427 -1.666 1.00 26.61 309 ALA A CA 1
ATOM 710 C C . ALA A 1 94 ? 33.994 -46.831 -1.118 1.00 26.28 309 ALA A C 1
ATOM 711 O O . ALA A 1 94 ? 33.570 -47.128 0.022 1.00 26.57 309 ALA A O 1
ATOM 713 N N . ASN A 1 95 ? 34.663 -47.666 -1.908 1.00 25.03 310 ASN A N 1
ATOM 714 C CA . ASN A 1 95 ? 34.881 -49.090 -1.547 1.00 26.34 310 ASN A CA 1
ATOM 715 C C . ASN A 1 95 ? 36.021 -49.242 -0.535 1.00 25.51 310 ASN A C 1
ATOM 716 O O . ASN A 1 95 ? 36.227 -50.380 -0.100 1.00 29.96 310 ASN A O 1
ATOM 721 N N . PHE A 1 96 ? 36.756 -48.182 -0.189 1.00 24.34 311 PHE A N 1
ATOM 722 C CA . PHE A 1 96 ? 37.909 -48.302 0.750 1.00 23.48 311 PHE A CA 1
ATOM 723 C C . PHE A 1 96 ? 37.566 -47.740 2.139 1.00 22.50 311 PHE A C 1
ATOM 724 O O . PHE A 1 96 ? 38.482 -47.693 2.971 1.00 25.90 311 PHE A O 1
ATOM 732 N N . VAL A 1 97 ? 36.300 -47.382 2.382 1.00 24.18 312 VAL A N 1
ATOM 733 C CA . VAL A 1 97 ? 35.821 -46.912 3.717 1.00 24.41 312 VAL A CA 1
ATOM 734 C C . VAL A 1 97 ? 35.166 -48.083 4.457 1.00 23.44 312 VAL A C 1
ATOM 735 O O . VAL A 1 97 ? 34.211 -48.661 3.940 1.00 24.85 312 VAL A O 1
ATOM 739 N N . LEU A 1 98 ? 35.666 -48.396 5.655 1.00 23.05 313 LEU A N 1
ATOM 740 C CA . LEU A 1 98 ? 35.114 -49.453 6.536 1.00 24.26 313 LEU A CA 1
ATOM 741 C C . LEU A 1 98 ? 33.860 -48.908 7.221 1.00 25.98 313 LEU A C 1
ATOM 742 O O . LEU A 1 98 ? 33.968 -47.849 7.857 1.00 28.64 313 LEU A O 1
ATOM 747 N N . MET A 1 99 ? 32.727 -49.607 7.135 1.00 26.94 314 MET A N 1
ATOM 748 C CA . MET A 1 99 ? 31.481 -49.154 7.806 1.00 30.11 314 MET A CA 1
ATOM 749 C C . MET A 1 99 ? 31.683 -49.130 9.331 1.00 31.67 314 MET A C 1
ATOM 750 O O . MET A 1 99 ? 31.311 -48.123 9.941 1.00 34.71 314 MET A O 1
ATOM 755 N N . GLU A 1 100 ? 32.242 -50.181 9.926 1.00 32.23 315 GLU A N 1
ATOM 756 C CA A GLU A 1 100 ? 32.174 -50.369 11.407 0.60 36.92 315 GLU A CA 1
ATOM 757 C CA B GLU A 1 100 ? 32.196 -50.411 11.402 0.40 35.58 315 GLU A CA 1
ATOM 758 C C . GLU A 1 100 ? 33.396 -49.750 12.095 1.00 38.71 315 GLU A C 1
ATOM 759 O O . GLU A 1 100 ? 33.509 -49.904 13.320 1.00 54.14 315 GLU A O 1
ATOM 770 N N . TYR A 1 101 ? 34.250 -49.040 11.357 1.00 28.74 316 TYR A N 1
ATOM 771 C CA . TYR A 1 101 ? 35.446 -48.361 11.920 1.00 26.61 316 TYR A CA 1
ATOM 772 C C . TYR A 1 101 ? 35.128 -46.875 12.124 1.00 28.21 316 TYR A C 1
ATOM 773 O O . TYR A 1 101 ? 34.903 -46.128 11.146 1.00 26.51 316 TYR A O 1
ATOM 782 N N . ARG A 1 102 ? 35.115 -46.453 13.385 1.00 29.08 317 ARG A N 1
ATOM 783 C CA . ARG A 1 102 ? 34.781 -45.071 13.808 1.00 30.13 317 ARG A CA 1
ATOM 784 C C . ARG A 1 102 ? 33.435 -44.656 13.192 1.00 27.16 317 ARG A C 1
ATOM 785 O O . ARG A 1 102 ? 32.439 -45.313 13.503 1.00 31.06 317 ARG A O 1
ATOM 793 N N . GLU A 1 103 ? 33.396 -43.613 12.358 1.00 25.89 318 GLU A N 1
ATOM 794 C CA . GLU A 1 103 ? 32.130 -43.033 11.834 1.00 26.50 318 GLU A CA 1
ATOM 795 C C . GLU A 1 103 ? 31.710 -43.692 10.510 1.00 26.53 318 GLU A C 1
ATOM 796 O O . GLU A 1 103 ? 30.609 -43.354 10.013 1.00 30.41 318 GLU A O 1
ATOM 802 N N . GLY A 1 104 ? 32.519 -44.599 9.961 1.00 23.99 319 GLY A N 1
ATOM 803 C CA . GLY A 1 104 ? 32.284 -45.161 8.610 1.00 26.06 319 GLY A CA 1
ATOM 804 C C . GLY A 1 104 ? 32.301 -44.061 7.562 1.00 26.29 319 GLY A C 1
ATOM 805 O O . GLY A 1 104 ? 31.598 -44.191 6.534 1.00 25.15 319 GLY A O 1
ATOM 806 N N . ALA A 1 105 ? 33.065 -42.996 7.813 1.00 26.26 320 ALA A N 1
ATOM 807 C CA . ALA A 1 105 ? 33.049 -41.758 7.000 1.00 25.20 320 ALA A CA 1
ATOM 808 C C . ALA A 1 105 ? 34.363 -40.987 7.163 1.00 26.13 320 ALA A C 1
ATOM 809 O O . ALA A 1 105 ? 34.835 -40.831 8.303 1.00 26.41 320 ALA A O 1
ATOM 811 N N . ILE A 1 106 ? 34.931 -40.521 6.043 1.00 25.84 321 ILE A N 1
ATOM 812 C CA . ILE A 1 106 ? 36.236 -39.800 6.011 1.00 25.34 321 ILE A CA 1
ATOM 813 C C . ILE A 1 106 ? 36.071 -38.491 5.234 1.00 25.11 321 ILE A C 1
ATOM 814 O O . ILE A 1 106 ? 35.102 -38.359 4.433 1.00 23.57 321 ILE A O 1
ATOM 819 N N . PHE A 1 107 ? 37.015 -37.572 5.413 1.00 24.24 322 PHE A N 1
ATOM 820 C CA . PHE A 1 107 ? 37.258 -36.501 4.414 1.00 24.78 322 PHE A CA 1
ATOM 821 C C . PHE A 1 107 ? 38.471 -36.927 3.594 1.00 24.04 322 PHE A C 1
ATOM 822 O O . PHE A 1 107 ? 39.353 -37.651 4.111 1.00 24.27 322 PHE A O 1
ATOM 830 N N . GLY A 1 108 ? 38.465 -36.532 2.321 1.00 25.37 323 GLY A N 1
ATOM 831 C CA . GLY A 1 108 ? 39.538 -36.862 1.373 1.00 25.09 323 GLY A CA 1
ATOM 832 C C . GLY A 1 108 ? 40.543 -35.735 1.269 1.00 24.62 323 GLY A C 1
ATOM 833 O O . GLY A 1 108 ? 40.127 -34.594 0.985 1.00 26.17 323 GLY A O 1
ATOM 834 N N . CYS A 1 109 ? 41.816 -36.043 1.510 1.00 23.72 324 CYS A N 1
ATOM 835 C CA . CYS A 1 109 ? 42.958 -35.109 1.385 1.00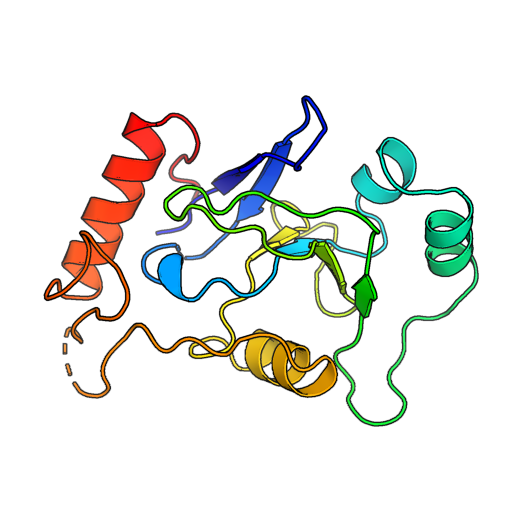 24.46 324 CYS A CA 1
ATOM 836 C C . CYS A 1 109 ? 43.985 -35.713 0.438 1.00 24.95 324 CYS A C 1
ATOM 837 O O . CYS A 1 109 ? 44.997 -36.286 0.853 1.00 26.91 324 CYS A O 1
ATOM 840 N N . PRO A 1 110 ? 43.710 -35.635 -0.885 1.00 24.67 325 PRO A N 1
ATOM 841 C CA . PRO A 1 110 ? 44.516 -36.354 -1.863 1.00 24.68 325 PRO A CA 1
ATOM 842 C C . PRO A 1 110 ? 46.009 -35.999 -1.839 1.00 24.14 325 PRO A C 1
ATOM 843 O O . PRO A 1 110 ? 46.812 -36.870 -2.119 1.00 26.23 325 PRO A O 1
ATOM 847 N N . ALA A 1 111 ? 46.372 -34.765 -1.496 1.00 24.47 326 ALA A N 1
ATOM 848 C CA . ALA A 1 111 ? 47.792 -34.345 -1.507 1.00 26.41 326 ALA A CA 1
ATOM 849 C C . ALA A 1 111 ? 48.573 -35.087 -0.412 1.00 25.06 326 ALA A C 1
ATOM 850 O O . ALA A 1 111 ? 49.785 -35.232 -0.563 1.00 24.55 326 ALA A O 1
ATOM 852 N N . HIS A 1 112 ? 47.928 -35.554 0.661 1.00 25.17 327 HIS A N 1
ATOM 853 C CA . HIS A 1 112 ? 48.674 -36.071 1.842 1.00 24.06 327 HIS A CA 1
ATOM 854 C C . HIS A 1 112 ? 48.187 -37.451 2.282 1.00 24.94 327 HIS A C 1
ATOM 855 O O . HIS A 1 112 ? 48.682 -37.932 3.318 1.00 25.98 327 HIS A O 1
ATOM 862 N N . ASP A 1 113 ? 47.291 -38.075 1.519 1.00 23.45 328 ASP A N 1
ATOM 863 C CA . ASP A 1 113 ? 46.773 -39.437 1.797 1.00 23.13 328 ASP A CA 1
ATOM 864 C C . ASP A 1 113 ? 46.785 -40.195 0.474 1.00 23.78 328 ASP A C 1
ATOM 865 O O . ASP A 1 113 ? 45.995 -39.805 -0.425 1.00 24.75 328 ASP A O 1
ATOM 870 N N . GLN A 1 114 ? 47.654 -41.205 0.363 1.00 25.20 329 GLN A N 1
ATOM 871 C CA . GLN A 1 114 ? 47.917 -41.944 -0.907 1.00 27.81 329 GLN A CA 1
ATOM 872 C C . GLN A 1 114 ? 46.613 -42.599 -1.387 1.00 27.95 329 GLN A C 1
ATOM 873 O O . GLN A 1 114 ? 46.453 -42.729 -2.591 1.00 26.90 329 GLN A O 1
ATOM 879 N N . ARG A 1 115 ? 45.706 -42.976 -0.478 1.00 24.84 330 ARG A N 1
ATOM 880 C CA . ARG A 1 115 ? 44.406 -43.588 -0.844 1.00 24.71 330 ARG A CA 1
ATOM 881 C C . ARG A 1 115 ? 43.524 -42.521 -1.499 1.00 24.88 330 ARG A C 1
ATOM 882 O O . ARG A 1 115 ? 42.962 -42.783 -2.588 1.00 24.29 330 ARG A O 1
ATOM 890 N N . ASP A 1 116 ? 43.409 -41.363 -0.853 1.00 23.27 331 ASP A N 1
ATOM 891 C CA . ASP A 1 116 ? 42.574 -40.231 -1.326 1.00 23.70 331 ASP A CA 1
ATOM 892 C C . ASP A 1 116 ? 43.133 -39.735 -2.669 1.00 22.51 331 ASP A C 1
ATOM 893 O O . ASP A 1 116 ? 42.340 -39.333 -3.522 1.00 26.05 331 ASP A O 1
ATOM 898 N N . PHE A 1 117 ? 44.456 -39.752 -2.813 1.00 21.89 332 PHE A N 1
ATOM 899 C CA . PHE A 1 117 ? 45.162 -39.350 -4.048 1.00 23.46 332 PHE A CA 1
ATOM 900 C C . PHE A 1 117 ? 44.663 -40.196 -5.231 1.00 23.14 332 PHE A C 1
ATOM 901 O O . PHE A 1 117 ? 44.291 -39.620 -6.278 1.00 25.30 332 PHE A O 1
ATOM 909 N N . GLU A 1 118 ? 44.657 -41.523 -5.087 1.00 23.34 333 GLU A N 1
ATOM 910 C CA . GLU A 1 118 ? 44.276 -42.432 -6.204 1.00 26.23 333 GLU A CA 1
ATOM 911 C C . GLU A 1 118 ? 42.807 -42.194 -6.539 1.00 25.86 333 GLU A C 1
ATOM 912 O O . GLU A 1 118 ? 42.473 -42.144 -7.728 1.00 26.01 333 GLU A O 1
ATOM 918 N N . PHE A 1 119 ? 41.969 -42.022 -5.520 1.00 25.70 334 PHE A N 1
ATOM 919 C CA . PHE A 1 119 ? 40.527 -41.728 -5.692 1.00 26.37 334 PHE A CA 1
ATOM 920 C C . PHE A 1 119 ? 40.362 -40.418 -6.477 1.00 26.49 334 PHE A C 1
ATOM 921 O O . PHE A 1 119 ? 39.599 -40.400 -7.470 1.00 26.87 334 PHE A O 1
ATOM 929 N N . ALA A 1 120 ? 41.039 -39.351 -6.041 1.00 25.23 335 ALA A N 1
ATOM 930 C CA . ALA A 1 120 ? 40.978 -38.012 -6.671 1.00 26.76 335 ALA A CA 1
ATOM 931 C C . ALA A 1 120 ? 41.444 -38.099 -8.134 1.00 26.14 335 ALA A C 1
ATOM 932 O O . ALA A 1 120 ? 40.803 -37.464 -9.004 1.00 27.02 335 ALA A O 1
ATOM 934 N N . GLN A 1 121 ? 42.518 -38.838 -8.413 1.00 26.07 336 GLN A N 1
ATOM 935 C CA . GLN A 1 121 ? 43.003 -39.045 -9.814 1.00 32.00 336 GLN A CA 1
ATOM 936 C C . GLN A 1 121 ? 41.907 -39.717 -10.647 1.00 30.69 336 GLN A C 1
ATOM 937 O O . GLN A 1 121 ? 41.669 -39.297 -11.765 1.00 32.62 336 GLN A O 1
ATOM 943 N N . GLU A 1 122 ? 41.287 -40.767 -10.129 1.00 28.30 337 GLU A N 1
ATOM 944 C CA . GLU A 1 122 ? 40.264 -41.550 -10.871 1.00 32.66 337 GLU A CA 1
ATOM 945 C C . GLU A 1 122 ? 39.115 -40.618 -11.286 1.00 31.10 337 GLU A C 1
ATOM 946 O O . GLU A 1 122 ? 38.598 -40.804 -12.378 1.00 31.63 337 GLU A O 1
ATOM 952 N N . TYR A 1 123 ? 38.710 -39.655 -10.449 1.00 28.32 338 TYR A N 1
ATOM 953 C CA . TYR A 1 123 ? 37.483 -38.849 -10.691 1.00 29.45 338 TYR A CA 1
ATOM 954 C C . TYR A 1 123 ? 37.809 -37.374 -10.932 1.00 28.03 338 TYR A C 1
ATOM 955 O O . TYR A 1 123 ? 36.871 -36.564 -10.913 1.00 28.47 338 TYR A O 1
ATOM 964 N N . ASP A 1 124 ? 39.074 -37.050 -11.197 1.00 28.49 339 ASP A N 1
ATOM 965 C CA . ASP A 1 124 ? 39.534 -35.673 -11.528 1.00 29.68 339 ASP A CA 1
ATOM 966 C C . ASP A 1 124 ? 39.088 -34.718 -10.421 1.00 27.14 339 ASP A C 1
ATOM 967 O O . ASP A 1 124 ? 38.611 -33.626 -10.732 1.00 27.70 339 ASP A O 1
ATOM 972 N N . LEU A 1 125 ? 39.230 -35.132 -9.165 1.00 26.23 340 LEU A N 1
ATOM 973 C CA . LEU A 1 125 ? 38.887 -34.270 -8.013 1.00 26.72 340 LEU A CA 1
ATOM 974 C C . LEU A 1 125 ? 40.094 -33.398 -7.688 1.00 28.79 340 LEU A C 1
ATOM 975 O O . LEU A 1 125 ? 41.236 -33.765 -7.973 1.00 28.67 340 LEU A O 1
ATOM 980 N N . PRO A 1 126 ? 39.876 -32.197 -7.113 1.00 30.33 341 PRO A N 1
ATOM 981 C CA . PRO A 1 126 ? 40.978 -31.291 -6.796 1.00 30.35 341 PRO A CA 1
ATOM 982 C C . PRO A 1 126 ? 42.047 -31.927 -5.898 1.00 27.90 341 PRO A C 1
ATOM 983 O O . PRO A 1 126 ? 41.713 -32.667 -4.968 1.00 26.81 341 PRO A O 1
ATOM 987 N N . ILE A 1 127 ? 43.309 -31.643 -6.208 1.00 25.36 342 ILE A N 1
ATOM 988 C CA . ILE A 1 127 ? 44.471 -32.061 -5.379 1.00 26.72 342 ILE A CA 1
ATOM 989 C C . ILE A 1 127 ? 45.126 -30.789 -4.845 1.00 29.19 342 ILE A C 1
ATOM 990 O O . ILE A 1 127 ? 45.679 -30.002 -5.636 1.00 29.96 342 ILE A O 1
ATOM 995 N N . ILE A 1 128 ? 45.020 -30.568 -3.539 1.00 27.87 343 ILE A N 1
ATOM 996 C CA . ILE A 1 128 ? 45.409 -29.275 -2.901 1.00 28.84 343 ILE A CA 1
ATOM 997 C C . ILE A 1 128 ? 46.494 -29.563 -1.871 1.00 26.20 343 ILE A C 1
ATOM 998 O O . ILE A 1 128 ? 46.202 -30.139 -0.825 1.00 27.90 343 ILE A O 1
ATOM 1003 N N . PRO A 1 129 ? 47.767 -29.209 -2.149 1.00 25.35 344 PRO A N 1
ATOM 1004 C CA . PRO A 1 129 ? 48.847 -29.436 -1.189 1.00 25.76 344 PRO A CA 1
ATOM 1005 C C . PRO A 1 129 ? 48.762 -28.396 -0.064 1.00 27.08 344 PRO A C 1
ATOM 1006 O O . PRO A 1 129 ? 48.496 -27.248 -0.385 1.00 24.53 344 PRO A O 1
ATOM 1010 N N . VAL A 1 130 ? 48.950 -28.815 1.200 1.00 26.79 345 VAL A N 1
ATOM 1011 C CA . VAL A 1 130 ? 48.835 -27.908 2.380 1.00 26.50 345 VAL A CA 1
ATOM 1012 C C . VAL A 1 130 ? 50.012 -28.065 3.360 1.00 26.31 345 VAL A C 1
ATOM 1013 O O . VAL A 1 130 ? 50.150 -27.177 4.220 1.00 29.48 345 VAL A O 1
ATOM 1017 N N . ILE A 1 131 ? 50.829 -29.113 3.257 1.00 26.36 346 ILE A N 1
ATOM 1018 C CA . ILE A 1 131 ? 52.041 -29.290 4.113 1.00 28.65 346 ILE A CA 1
ATOM 1019 C C . ILE A 1 131 ? 53.262 -29.164 3.206 1.00 30.08 346 ILE A C 1
ATOM 1020 O O . ILE A 1 131 ? 53.368 -29.957 2.265 1.00 33.49 346 ILE A O 1
ATOM 1025 N N . SER A 1 132 ? 54.148 -28.207 3.477 1.00 34.19 347 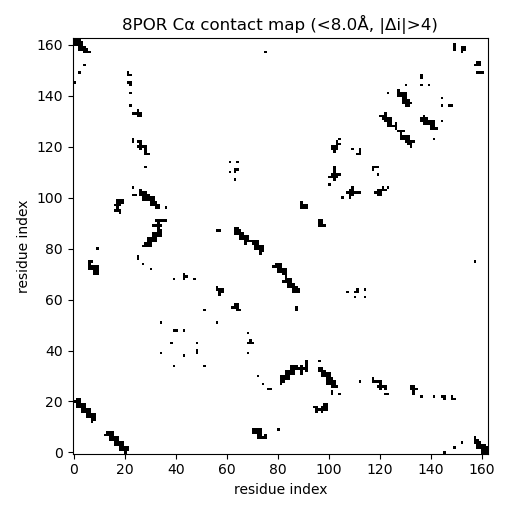SER A N 1
ATOM 1026 C CA . SER A 1 132 ? 55.378 -27.999 2.671 1.00 43.42 347 SER A CA 1
ATOM 1027 C C . SER A 1 132 ? 56.362 -29.121 3.010 1.00 48.58 347 SER A C 1
ATOM 1028 O O . SER A 1 132 ? 56.403 -29.523 4.175 1.00 52.84 347 SER A O 1
ATOM 1031 N N . SER A 1 133 ? 57.087 -29.631 2.015 1.00 58.60 348 SER A N 1
ATOM 1032 C CA . SER A 1 133 ? 58.093 -30.707 2.193 1.00 72.26 348 SER A CA 1
ATOM 1033 C C . SER A 1 133 ? 59.337 -30.110 2.861 1.00 81.83 348 SER A C 1
ATOM 1034 O O . SER A 1 133 ? 59.890 -29.143 2.303 1.00 90.71 348 SER A O 1
ATOM 1037 N N . ALA A 1 134 ? 59.731 -30.641 4.024 1.00 108.65 349 ALA A N 1
ATOM 1038 C CA . ALA A 1 134 ? 60.914 -30.204 4.806 1.00 110.05 349 ALA A CA 1
ATOM 1039 C C . ALA A 1 134 ? 62.062 -31.201 4.608 1.00 109.37 349 ALA A C 1
ATOM 1040 O O . ALA A 1 134 ? 62.358 -31.509 3.436 1.00 108.77 349 ALA A O 1
ATOM 1042 N N . ASN A 1 144 ? 59.091 -28.866 12.837 1.00 79.97 359 ASN A N 1
ATOM 1043 C CA . ASN A 1 144 ? 58.180 -29.675 11.978 1.00 88.04 359 ASN A CA 1
ATOM 1044 C C . ASN A 1 144 ? 57.853 -28.845 10.721 1.00 74.04 359 ASN A C 1
ATOM 1045 O O . ASN A 1 144 ? 58.252 -27.660 10.679 1.00 87.57 359 ASN A O 1
ATOM 1050 N N . SER A 1 145 ? 57.176 -29.444 9.734 1.00 65.50 360 SER A N 1
ATOM 1051 C CA . SER A 1 145 ? 56.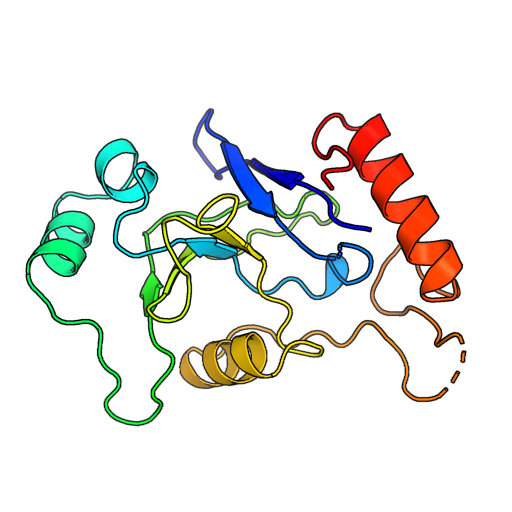884 -28.852 8.394 1.00 51.88 360 SER A CA 1
ATOM 1052 C C . SER A 1 145 ? 55.904 -27.678 8.515 1.00 48.51 360 SER A C 1
ATOM 1053 O O . SER A 1 145 ? 55.229 -27.589 9.550 1.00 52.22 360 SER A O 1
ATOM 1056 N N . ILE A 1 146 ? 55.789 -26.846 7.468 1.00 42.09 361 ILE A N 1
ATOM 1057 C CA . ILE A 1 146 ? 55.013 -25.566 7.496 1.00 40.48 361 ILE A CA 1
ATOM 1058 C C . ILE A 1 146 ? 53.710 -25.727 6.700 1.00 36.64 361 ILE A C 1
ATOM 1059 O O . ILE A 1 146 ? 53.745 -26.298 5.590 1.00 36.30 361 ILE A O 1
ATOM 1064 N N . MET A 1 147 ? 52.594 -25.222 7.238 1.00 34.51 362 MET A N 1
ATOM 1065 C CA . MET A 1 147 ? 51.288 -25.251 6.527 1.00 33.44 362 MET A CA 1
ATOM 1066 C C . MET A 1 147 ? 51.229 -24.120 5.489 1.00 31.59 362 MET A C 1
ATOM 1067 O O . MET A 1 147 ? 51.754 -23.020 5.755 1.00 29.86 362 MET A O 1
ATOM 1072 N N . PHE A 1 148 ? 50.587 -24.378 4.346 1.00 30.89 363 PHE A N 1
ATOM 1073 C CA . PHE A 1 148 ? 50.261 -23.350 3.321 1.00 30.60 363 PHE A CA 1
ATOM 1074 C C . PHE A 1 148 ? 48.923 -23.706 2.661 1.00 30.46 363 PHE A C 1
ATOM 1075 O O . PHE A 1 148 ? 48.372 -24.794 2.953 1.00 26.38 363 PHE A O 1
ATOM 1083 N N . ASN A 1 149 ? 48.395 -22.800 1.825 1.00 28.52 364 ASN A N 1
ATOM 1084 C CA . ASN A 1 149 ? 47.050 -22.946 1.201 1.00 29.69 364 ASN A CA 1
ATOM 1085 C C . ASN A 1 149 ? 46.006 -23.217 2.303 1.00 31.95 364 ASN A C 1
ATOM 1086 O O . ASN A 1 149 ? 44.988 -23.885 2.028 1.00 28.71 364 ASN A O 1
ATOM 1091 N N . SER A 1 150 ? 46.225 -22.722 3.524 1.00 32.60 365 SER A N 1
ATOM 1092 C CA . SER A 1 150 ? 45.436 -23.153 4.709 1.00 31.01 365 SER A CA 1
ATOM 1093 C C . SER A 1 150 ? 44.969 -21.961 5.557 1.00 33.60 365 SER A C 1
ATOM 1094 O O . SER A 1 150 ? 44.701 -22.183 6.759 1.00 33.73 365 SER A O 1
ATOM 1097 N N . GLU A 1 151 ? 44.801 -20.776 4.958 1.00 31.79 366 GLU A N 1
ATOM 1098 C CA . GLU A 1 151 ? 44.196 -19.584 5.619 1.00 36.27 366 GLU A CA 1
ATOM 1099 C C . GLU A 1 151 ? 44.883 -19.349 6.979 1.00 35.87 366 GLU A C 1
ATOM 1100 O O . GLU A 1 151 ? 46.115 -19.116 6.994 1.00 35.47 366 GLU A O 1
ATOM 1106 N N . PHE A 1 152 ? 44.147 -19.446 8.092 1.00 32.64 367 PHE A N 1
ATOM 1107 C CA . PHE A 1 152 ? 44.654 -19.082 9.443 1.00 34.95 367 PHE A CA 1
ATOM 1108 C C . PHE A 1 152 ? 45.737 -20.066 9.916 1.00 35.69 367 PHE A C 1
ATOM 1109 O O . PHE A 1 152 ? 46.412 -19.765 10.915 1.00 36.66 367 PHE A O 1
ATOM 1117 N N . LEU A 1 153 ? 45.927 -21.205 9.243 1.00 33.79 368 LEU A N 1
ATOM 1118 C CA . LEU A 1 153 ? 47.018 -22.153 9.604 1.00 35.21 368 LEU A CA 1
ATOM 1119 C C . LEU A 1 153 ? 48.323 -21.808 8.872 1.00 33.45 368 LEU A C 1
ATOM 1120 O O . LEU A 1 153 ? 49.349 -22.438 9.210 1.00 35.40 368 LEU A O 1
ATOM 1125 N N . ASN A 1 154 ? 48.307 -20.866 7.921 1.00 32.40 369 ASN A N 1
ATOM 1126 C CA . ASN A 1 154 ? 49.488 -20.562 7.065 1.00 34.35 369 ASN A CA 1
ATO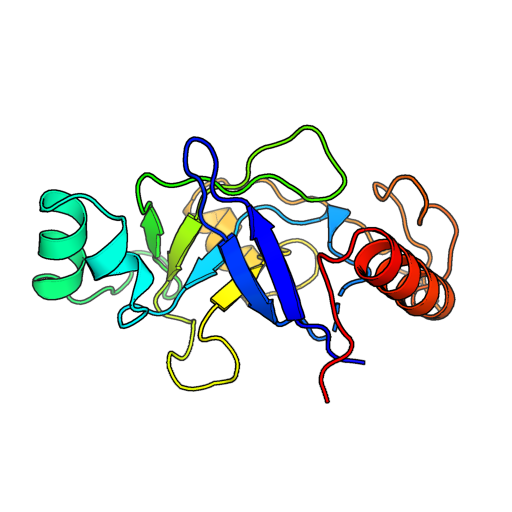M 1127 C C . ASN A 1 154 ? 50.681 -20.181 7.951 1.00 36.97 369 ASN A C 1
ATOM 1128 O O . ASN A 1 154 ? 50.511 -19.310 8.840 1.00 38.51 369 ASN A O 1
ATOM 1133 N N . GLY A 1 155 ? 51.837 -20.818 7.732 1.00 35.49 370 GLY A N 1
ATOM 1134 C CA . GLY A 1 155 ? 53.094 -20.495 8.439 1.00 38.05 370 GLY A CA 1
ATOM 1135 C C . GLY A 1 155 ? 53.246 -21.260 9.747 1.00 40.85 370 GLY A C 1
ATOM 1136 O O . GLY A 1 155 ? 54.360 -21.238 10.321 1.00 44.37 370 GLY A O 1
ATOM 1137 N N . LEU A 1 156 ? 52.186 -21.914 10.229 1.00 38.53 371 LEU A N 1
ATOM 1138 C CA . LEU A 1 156 ? 52.266 -22.739 11.464 1.00 40.23 371 LEU A CA 1
ATOM 1139 C C . LEU A 1 156 ? 52.954 -24.066 11.135 1.00 40.06 371 LEU A C 1
ATOM 1140 O O . LEU A 1 156 ? 52.792 -24.579 10.004 1.00 36.73 371 LEU A O 1
ATOM 1145 N N . THR A 1 157 ? 53.676 -24.623 12.103 1.00 39.55 372 THR A N 1
ATOM 1146 C CA . THR A 1 157 ? 54.158 -26.023 12.027 1.00 37.77 372 THR A CA 1
ATOM 1147 C C . THR A 1 157 ? 52.940 -26.952 12.084 1.00 37.85 372 THR A C 1
ATOM 1148 O O . THR A 1 157 ? 51.860 -26.512 12.546 1.00 33.93 372 THR A O 1
ATOM 1152 N N . VAL A 1 158 ? 53.104 -28.192 11.632 1.00 35.79 373 VAL A N 1
ATOM 1153 C CA . VAL A 1 158 ? 52.072 -29.257 11.785 1.00 38.70 373 VAL A CA 1
ATOM 1154 C C . VAL A 1 158 ? 51.607 -29.295 13.257 1.00 39.68 373 VAL A C 1
ATOM 1155 O O . VAL A 1 158 ? 50.377 -29.343 13.485 1.00 37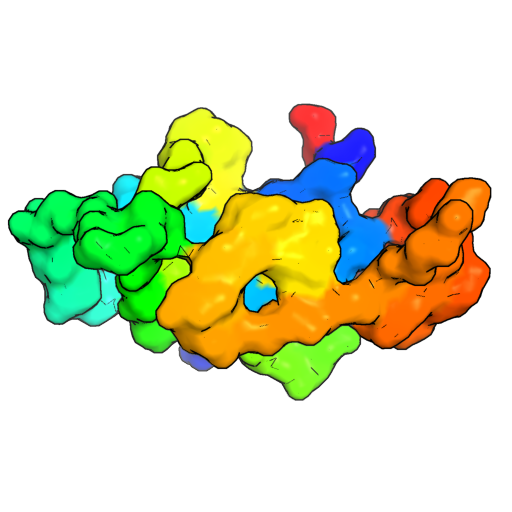.19 373 VAL A O 1
ATOM 1159 N N . SER A 1 159 ? 52.530 -29.254 14.227 1.00 41.21 374 SER A N 1
ATOM 1160 C CA . SER A 1 159 ? 52.206 -29.309 15.683 1.00 45.00 374 SER A CA 1
ATOM 1161 C C . SER A 1 159 ? 51.291 -28.143 16.076 1.00 42.78 374 SER A C 1
ATOM 1162 O O . SER A 1 159 ? 50.234 -28.395 16.693 1.00 44.38 374 SER A O 1
ATOM 1165 N N . GLU A 1 160 ? 51.695 -26.916 15.745 1.00 40.46 375 GLU A N 1
ATOM 1166 C CA . GLU A 1 160 ? 50.924 -25.676 16.038 1.00 42.56 375 GLU A CA 1
ATOM 1167 C C . GLU A 1 160 ? 49.557 -25.760 15.340 1.00 40.85 375 GLU A C 1
ATOM 1168 O O . GLU A 1 160 ? 48.530 -25.457 15.981 1.00 46.39 375 GLU A O 1
ATOM 1174 N N . ALA A 1 161 ? 49.545 -26.170 14.068 1.00 36.74 376 ALA A N 1
ATOM 1175 C CA . ALA A 1 161 ? 48.326 -26.242 13.230 1.00 35.64 376 ALA A CA 1
ATOM 1176 C C . ALA A 1 161 ? 47.323 -27.237 13.830 1.00 36.56 376 ALA A C 1
ATOM 1177 O O . ALA A 1 161 ? 46.115 -26.925 13.835 1.00 36.50 376 ALA A O 1
ATOM 1179 N N . ARG A 1 162 ? 47.792 -28.400 14.288 1.00 37.87 377 ARG A N 1
ATOM 1180 C CA . ARG A 1 162 ? 46.925 -29.427 14.930 1.00 38.18 377 ARG A CA 1
ATOM 1181 C C . ARG A 1 162 ? 46.194 -28.773 16.106 1.00 37.72 377 ARG A C 1
ATOM 1182 O O . ARG A 1 162 ? 44.982 -28.991 16.253 1.00 39.58 377 ARG A O 1
ATOM 1190 N N . LYS A 1 163 ? 46.910 -27.981 16.900 1.00 40.95 378 LYS A N 1
ATOM 1191 C CA . LYS A 1 163 ? 46.337 -27.299 18.095 1.00 41.50 378 LYS A CA 1
ATOM 1192 C C . LYS A 1 163 ? 45.285 -26.283 17.647 1.00 40.11 378 LYS A C 1
ATOM 1193 O O . LYS A 1 163 ? 44.147 -26.357 18.142 1.00 42.53 378 LYS A O 1
ATOM 1199 N N . VAL A 1 164 ? 45.653 -25.383 16.733 1.00 38.29 379 VAL A N 1
ATOM 1200 C CA . VAL A 1 164 ? 44.775 -24.258 16.302 1.00 40.93 379 VAL A CA 1
ATOM 1201 C C . VAL A 1 164 ? 43.510 -24.812 15.636 1.00 40.38 379 VAL A C 1
ATOM 1202 O O . VAL A 1 164 ? 42.412 -24.313 15.973 1.00 39.92 379 VAL A O 1
ATOM 1206 N N . ILE A 1 165 ? 43.630 -25.783 14.721 1.00 35.60 380 ILE A N 1
ATOM 1207 C CA . ILE A 1 165 ? 42.443 -26.259 13.956 1.00 36.31 380 ILE A CA 1
ATOM 1208 C C . ILE A 1 165 ? 41.429 -26.885 14.925 1.00 36.42 380 ILE A C 1
ATOM 1209 O O . ILE A 1 165 ? 40.216 -26.648 14.743 1.00 36.45 380 ILE A O 1
ATOM 1214 N N . VAL A 1 166 ? 41.887 -27.645 15.920 1.00 37.04 381 VAL A N 1
ATOM 1215 C CA . VAL A 1 166 ? 40.968 -28.308 16.893 1.00 40.57 381 VAL A CA 1
ATOM 1216 C C . VAL A 1 166 ? 40.291 -27.217 17.737 1.00 39.23 381 VAL A C 1
ATOM 1217 O O . VAL A 1 166 ? 39.065 -27.329 17.951 1.00 42.67 381 VAL A O 1
ATOM 1221 N N . GLU A 1 167 ? 41.033 -26.190 18.167 1.00 44.58 382 GLU A N 1
ATOM 1222 C CA . GLU A 1 167 ? 40.467 -25.019 18.896 1.00 47.68 382 GLU A CA 1
ATOM 1223 C C . GLU A 1 167 ? 39.355 -24.393 18.050 1.00 45.69 382 GLU A C 1
ATOM 1224 O O . GLU A 1 167 ? 38.267 -24.197 18.590 1.00 49.46 382 GLU A O 1
ATOM 1230 N N . LYS A 1 168 ? 39.625 -24.111 16.771 1.00 47.00 383 LYS A N 1
ATOM 1231 C CA . LYS A 1 168 ? 38.656 -23.479 15.832 1.00 48.45 383 LYS A CA 1
ATOM 1232 C C . LYS A 1 168 ? 37.425 -24.381 15.667 1.00 49.24 383 LYS A C 1
ATOM 1233 O O . LYS A 1 168 ? 36.297 -23.849 15.691 1.00 54.63 383 LYS A O 1
ATOM 1239 N N . LEU A 1 169 ? 37.620 -25.692 15.496 1.00 40.49 384 LEU A N 1
ATOM 1240 C CA . LEU A 1 169 ? 36.493 -26.645 15.301 1.00 41.12 384 LEU A CA 1
ATOM 1241 C C . LEU A 1 169 ? 35.625 -26.650 16.564 1.00 44.92 384 LEU A C 1
ATOM 1242 O O . LEU A 1 169 ? 34.389 -26.614 16.440 1.00 49.43 384 LEU A O 1
ATOM 1247 N N . GLU A 1 170 ? 36.259 -26.676 17.736 1.00 46.01 385 GLU A N 1
ATOM 1248 C CA . GLU A 1 170 ? 35.566 -26.675 19.054 1.00 49.24 385 GLU A CA 1
ATOM 1249 C C . GLU A 1 170 ? 34.819 -25.347 19.237 1.00 47.92 385 GLU A C 1
ATOM 1250 O O . GLU A 1 170 ? 33.644 -25.395 19.615 1.00 49.36 385 GLU A O 1
ATOM 1256 N N . GLU A 1 171 ? 35.458 -24.214 18.929 1.00 54.95 386 GLU A N 1
ATOM 1257 C CA . GLU A 1 171 ? 34.849 -22.854 19.018 1.00 60.68 386 GLU A CA 1
ATOM 1258 C C . GLU A 1 171 ? 33.559 -22.784 18.189 1.00 62.45 386 GLU A C 1
ATOM 1259 O O . GLU A 1 171 ? 32.602 -22.141 18.647 1.00 57.56 386 GLU A O 1
ATOM 1265 N N . LYS A 1 172 ? 33.538 -23.393 17.000 1.00 59.33 387 LYS A N 1
ATOM 1266 C CA . LYS A 1 172 ? 32.374 -23.325 16.075 1.00 58.53 387 LYS A CA 1
ATOM 1267 C C . LYS A 1 172 ? 31.361 -24.424 16.413 1.00 53.18 387 LYS A C 1
ATOM 1268 O O . LYS A 1 172 ? 30.261 -24.396 15.838 1.00 57.25 387 LYS A O 1
ATOM 1274 N N . GLY A 1 173 ? 31.715 -25.351 17.307 1.00 51.62 388 GLY A N 1
ATOM 1275 C CA . GLY A 1 173 ? 30.836 -26.453 17.745 1.00 52.03 388 GLY A CA 1
ATOM 1276 C C . GLY A 1 173 ? 30.639 -27.493 16.652 1.00 48.35 388 GLY A C 1
ATOM 1277 O O . GLY A 1 173 ? 29.567 -28.129 16.625 1.00 50.17 388 GLY A O 1
ATOM 1278 N N . ILE A 1 174 ? 31.631 -27.671 15.777 1.00 49.12 389 ILE A N 1
ATOM 1279 C CA . ILE A 1 174 ? 31.527 -28.590 14.601 1.00 51.57 389 ILE A CA 1
ATOM 1280 C C . ILE A 1 174 ? 32.567 -29.710 14.704 1.00 49.71 389 ILE A C 1
ATOM 1281 O O . ILE A 1 174 ? 32.569 -30.582 13.817 1.00 49.84 389 ILE A O 1
ATOM 1286 N N . GLY A 1 175 ? 33.421 -29.690 15.729 1.00 45.00 390 GLY A N 1
ATOM 1287 C CA . GLY A 1 175 ? 34.446 -30.728 15.931 1.00 47.86 390 GLY A CA 1
ATOM 1288 C C . GLY A 1 175 ? 34.688 -30.985 17.401 1.00 49.10 390 GLY A C 1
ATOM 1289 O O . GLY A 1 175 ? 34.555 -30.034 18.202 1.00 55.11 390 GLY A O 1
ATOM 1290 N N . LYS A 1 176 ? 35.012 -32.228 17.755 1.00 47.02 391 LYS A N 1
ATOM 1291 C CA . LYS A 1 176 ? 35.375 -32.600 19.147 1.00 54.55 391 LYS A CA 1
ATOM 1292 C C . LYS A 1 176 ? 36.516 -33.620 19.106 1.00 52.78 391 LYS A C 1
ATOM 1293 O O . LYS A 1 176 ? 36.464 -34.563 18.264 1.00 46.23 391 LYS A O 1
ATOM 1299 N N . LYS A 1 177 ? 37.532 -33.385 19.942 1.00 48.35 392 LYS A N 1
ATOM 1300 C CA . LYS A 1 177 ? 38.626 -34.343 20.236 1.00 49.34 392 LYS A CA 1
ATOM 1301 C C . LYS A 1 177 ? 37.986 -35.704 20.485 1.00 45.83 392 LYS A C 1
ATOM 1302 O O . LYS A 1 177 ? 36.990 -35.758 21.223 1.00 52.32 392 LYS A O 1
ATOM 1308 N N . THR A 1 178 ? 38.540 -36.741 19.870 1.00 47.10 393 THR A N 1
ATOM 1309 C CA . THR A 1 178 ? 38.023 -38.131 19.884 1.00 57.29 393 THR A CA 1
ATOM 1310 C C . THR A 1 178 ? 39.240 -39.056 19.915 1.00 58.16 393 THR A C 1
ATOM 1311 O O . THR A 1 178 ? 40.070 -38.964 18.995 1.00 58.09 393 THR A O 1
ATOM 1315 N N . ILE A 1 179 ? 39.344 -39.910 20.930 1.00 71.76 394 ILE A N 1
ATOM 1316 C CA . ILE A 1 179 ? 40.559 -40.747 21.154 1.00 74.10 394 ILE A CA 1
ATOM 1317 C C . ILE A 1 179 ? 40.523 -41.917 20.160 1.00 79.91 394 ILE A C 1
ATOM 1318 O O . ILE A 1 179 ? 39.555 -42.674 20.127 1.00 69.12 394 ILE A O 1
#

B-factor: mean 39.7, std 15.76, range [21.81, 177.72]

InterPro domains:
  IPR001412 Aminoacyl-tRNA synthetase, class I, conserved site [PS00178] (36-47)
  IPR002300 Aminoacyl-tRNA synthetase, class Ia [PF00133] (422-574)
  IPR002300 Aminoacyl-tRNA synthetase, class Ia [PF00133] (604-648)
  IPR002302 Leucine-tRNA ligase [MF_00049_B] (2-865)
  IPR002302 Leucine-tRNA lig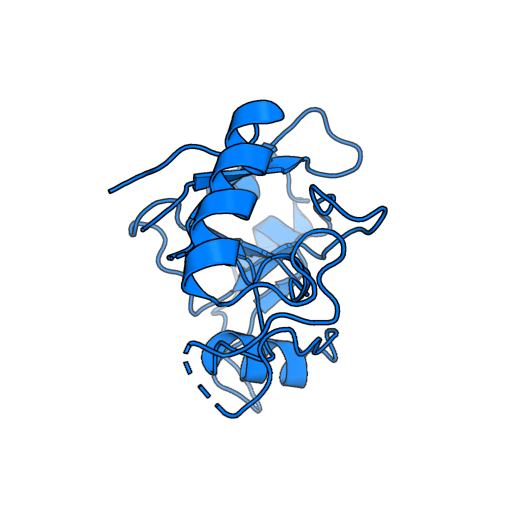ase [PR00985] (121-138)
  IPR002302 Leucine-tRNA ligase [PR00985] (147-163)
  IPR002302 Leucine-tRNA ligase [PR00985] (179-192)
  IPR002302 Leucine-tRNA ligase [PR00985] (209-228)
  IPR002302 Leucine-tRNA ligase [PR00985] (492-510)
  IPR002302 Leucine-tRNA ligase [PR00985] (528-550)
  IPR002302 Leucine-tRNA ligase [PR00985] (561-571)
  IPR002302 Leucine-tRNA ligase [PTHR43740] (2-864)
  IPR002302 Leucine-tRNA ligase [TIGR00396] (4-864)
  IPR009008 Valyl/Leucyl/Isoleucyl-tRNA synthetase, editing domain [SSF50677] (220-420)
  IPR009080 Aminoacyl-tRNA synthetase, class Ia, anticodon-binding [SSF47323] (652-864)
  IPR013155 Methionyl/Valyl/Leucyl/Isoleucyl-tRNA synthetase, anticodon-binding [PF08264] (714-829)
  IPR014729 Rossmann-like alpha/beta/alpha sandwich fold [G3DSA:3.40.50.620] (26-238)
  IPR014729 Rossmann-like alpha/beta/alpha sandwich fold [G3DSA:3.40.50.620] (378-579)
  IPR015413 Methionyl/Leucyl tRNA synthetase [PF09334] (34-165)
  IPR025709 Leucyl-tRNA synthetase, editing domain [PF13603] (216-409)

Solvent-accessible surface area: 8764 Å² total